Protein AF-A0A924R5J3-F1 (afdb_monomer_lite)

Secondary structure (DSSP, 8-state):
-EEEEEE--SHHHHHHHHHHHHHSTTEEEEEE-SS-S----SSS--TT-----EEEE-HHHHHHHHHTT-GGGS-GGGEEEE-EEEEE--TT-------TTTTTTS---EEEEE-SS-SEEEEE--

Sequence (126 aa):
MNRIVVVGGGPVGLAFAICAAQLIRNAEIIVLERAPEATRSIGEAAGQVFDHRVYALSPQSVALLENSGVWSRLPSARITSVEEMCVSSDADAADVVVDVAEFATHRLPSIHFSRGMALAHIVEHR

Foldseek 3Di:
DAEDEQEAPDPVSVLCQLVCVVPPPPYDYHYHHPDDPDDDPPDDDPPPDQQPDKDFAAPVNLVSCVVSVNNVVADPVQKDFDQKDKDFDVPDDDDDDDDPVCPVPDDGPIDIDGDPGGRTIIGGDD

Structure (mmCIF, N/CA/C/O backbone):
data_AF-A0A924R5J3-F1
#
_entry.id   AF-A0A924R5J3-F1
#
loop_
_atom_site.group_PDB
_atom_site.id
_atom_site.type_symbol
_atom_site.label_atom_id
_atom_site.label_alt_id
_atom_site.label_comp_id
_atom_site.label_asym_id
_atom_site.label_entity_id
_atom_site.label_seq_id
_atom_site.pdbx_PDB_ins_code
_atom_site.Cartn_x
_atom_site.Cartn_y
_atom_site.Cartn_z
_atom_site.occupancy
_atom_site.B_iso_or_equiv
_atom_site.auth_seq_id
_atom_site.auth_comp_id
_atom_site.auth_asym_id
_atom_site.auth_atom_id
_atom_site.pdbx_PDB_model_num
ATOM 1 N N . MET A 1 1 ? -21.242 5.879 18.426 1.00 68.00 1 MET A N 1
ATOM 2 C CA . MET A 1 1 ? -20.104 5.073 17.942 1.00 68.00 1 MET A CA 1
ATOM 3 C C . MET A 1 1 ? -20.257 4.974 16.440 1.00 68.00 1 MET A C 1
ATOM 5 O O . MET A 1 1 ? -21.328 4.569 16.000 1.00 68.00 1 MET A O 1
ATOM 9 N N . ASN A 1 2 ? -19.278 5.443 15.669 1.00 84.94 2 ASN A N 1
ATOM 10 C CA . ASN A 1 2 ? -19.398 5.474 14.210 1.00 84.94 2 ASN A CA 1
ATOM 11 C C . ASN A 1 2 ? -18.842 4.163 13.664 1.00 84.94 2 ASN A C 1
ATOM 13 O O . ASN A 1 2 ? -17.646 3.922 13.776 1.00 84.94 2 ASN A O 1
ATOM 17 N N . ARG A 1 3 ? -19.694 3.301 13.112 1.00 95.25 3 ARG A N 1
ATOM 18 C CA . ARG A 1 3 ? -19.241 2.050 12.502 1.00 95.25 3 ARG A CA 1
ATOM 19 C C . ARG A 1 3 ? -18.987 2.265 11.019 1.00 95.25 3 ARG A C 1
ATOM 21 O O . ARG A 1 3 ? -19.860 2.769 10.316 1.00 95.25 3 ARG A O 1
ATOM 28 N N . ILE A 1 4 ? -17.811 1.863 10.557 1.00 97.00 4 ILE A N 1
ATOM 29 C CA . ILE A 1 4 ? -17.415 1.926 9.153 1.00 97.00 4 ILE A CA 1
ATOM 30 C C . ILE A 1 4 ? -17.088 0.509 8.709 1.00 97.00 4 ILE A C 1
ATOM 32 O O . ILE A 1 4 ? -16.217 -0.143 9.281 1.00 97.00 4 ILE A O 1
ATOM 36 N N . VAL A 1 5 ? -17.800 0.040 7.690 1.00 97.00 5 VAL A N 1
ATOM 37 C CA . VAL A 1 5 ? -17.555 -1.267 7.081 1.00 97.00 5 VAL A CA 1
ATOM 38 C C . VAL A 1 5 ? -16.832 -1.049 5.759 1.00 97.00 5 VAL A C 1
ATOM 40 O O . VAL A 1 5 ? -17.349 -0.379 4.868 1.00 97.00 5 VAL A O 1
ATOM 43 N N . VAL A 1 6 ? -15.636 -1.612 5.641 1.00 96.75 6 VAL A N 1
ATOM 44 C CA . VAL A 1 6 ? -14.812 -1.596 4.435 1.00 96.75 6 VAL A CA 1
ATOM 45 C C . VAL A 1 6 ? -14.953 -2.950 3.756 1.00 96.75 6 VAL A C 1
ATOM 47 O O . VAL A 1 6 ? -14.552 -3.968 4.312 1.00 96.75 6 VAL A O 1
ATOM 50 N N . VAL A 1 7 ? -15.540 -2.975 2.562 1.00 95.62 7 VAL A N 1
ATOM 51 C CA . VAL A 1 7 ? -15.703 -4.208 1.781 1.00 95.62 7 VAL A CA 1
ATOM 52 C C . VAL A 1 7 ? -14.535 -4.318 0.799 1.00 95.62 7 VAL A C 1
ATOM 54 O O . VAL A 1 7 ? -14.462 -3.559 -0.164 1.00 95.62 7 VAL A O 1
ATOM 57 N N . GLY A 1 8 ? -13.620 -5.247 1.066 1.00 91.06 8 GLY A N 1
ATOM 58 C CA . GLY A 1 8 ? -12.376 -5.476 0.334 1.00 91.06 8 GLY A CA 1
ATOM 59 C C . GLY A 1 8 ? -11.131 -5.146 1.166 1.00 91.06 8 GLY A C 1
ATOM 60 O O . GLY A 1 8 ? -10.868 -3.992 1.492 1.00 91.06 8 GLY A O 1
ATOM 61 N N . GLY A 1 9 ? -10.320 -6.161 1.449 1.00 90.81 9 GLY A N 1
ATOM 62 C CA . GLY A 1 9 ? -9.011 -6.119 2.105 1.00 90.81 9 GLY A CA 1
ATOM 63 C C . GLY A 1 9 ? -7.837 -5.956 1.133 1.00 90.81 9 GLY A C 1
ATOM 64 O O . GLY A 1 9 ? -6.732 -6.418 1.406 1.00 90.81 9 GLY A O 1
ATOM 65 N N . GLY A 1 10 ? -8.064 -5.324 -0.021 1.00 89.38 10 GLY A N 1
ATOM 66 C CA . GLY A 1 10 ? -6.993 -4.921 -0.936 1.00 89.38 10 GLY A CA 1
ATOM 67 C C . GLY A 1 10 ? -6.222 -3.686 -0.438 1.00 89.38 10 GLY A C 1
ATOM 68 O O . GLY A 1 10 ? -6.610 -3.079 0.564 1.00 89.38 10 GLY A O 1
ATOM 69 N N . PRO A 1 11 ? -5.173 -3.244 -1.161 1.00 90.56 11 PRO A N 1
ATOM 70 C CA . PRO A 1 11 ? -4.319 -2.129 -0.736 1.00 90.56 11 PRO A CA 1
ATOM 71 C C . PRO A 1 11 ? -5.089 -0.844 -0.411 1.00 90.56 11 PRO A C 1
ATOM 73 O O . PRO A 1 11 ? -4.830 -0.209 0.605 1.00 90.56 11 PRO A O 1
ATOM 76 N N . VAL A 1 12 ? -6.079 -0.488 -1.235 1.00 93.62 12 VAL A N 1
ATOM 77 C CA . VAL A 1 12 ? -6.894 0.723 -1.038 1.00 93.62 12 VAL A CA 1
ATOM 78 C C . VAL A 1 12 ? -7.802 0.596 0.186 1.00 93.62 12 VAL A C 1
ATOM 80 O O . VAL A 1 12 ? -7.872 1.520 0.993 1.00 93.62 12 VAL A O 1
ATOM 83 N N . GLY A 1 13 ? -8.480 -0.545 0.341 1.00 95.50 13 GLY A N 1
ATOM 84 C CA . GLY A 1 13 ? -9.393 -0.779 1.460 1.00 95.50 13 GLY A CA 1
ATOM 85 C C . GLY A 1 13 ? -8.662 -0.792 2.799 1.00 95.50 13 GLY A C 1
ATOM 86 O O . GLY A 1 13 ? -9.087 -0.124 3.739 1.00 95.50 13 GLY A O 1
ATOM 87 N N . LEU A 1 14 ? -7.512 -1.469 2.868 1.00 94.69 14 LEU A N 1
ATOM 88 C CA . LEU A 1 14 ? -6.676 -1.487 4.069 1.00 94.69 14 LEU A CA 1
ATOM 89 C C . LEU A 1 14 ? -6.057 -0.119 4.367 1.00 94.69 14 LEU A C 1
ATOM 91 O O . LEU A 1 14 ? -6.083 0.308 5.519 1.00 94.69 14 LEU A O 1
ATOM 95 N N . ALA A 1 15 ? -5.560 0.602 3.356 1.00 95.38 15 ALA A N 1
ATOM 96 C CA . ALA A 1 15 ? -5.057 1.961 3.548 1.00 95.38 15 ALA A CA 1
ATOM 97 C C . ALA A 1 15 ? -6.150 2.884 4.110 1.00 95.38 15 ALA A C 1
ATOM 99 O O . ALA A 1 15 ? -5.924 3.589 5.093 1.00 95.38 15 ALA A O 1
ATOM 100 N N . PHE A 1 16 ? -7.362 2.821 3.548 1.00 96.56 16 PHE A N 1
ATOM 101 C CA . PHE A 1 16 ? -8.506 3.559 4.071 1.00 96.56 16 PHE A CA 1
ATOM 102 C C . PHE A 1 16 ? -8.848 3.144 5.504 1.00 96.56 16 PHE A C 1
ATOM 104 O O . PHE A 1 16 ? -9.020 4.016 6.350 1.00 96.56 16 PHE A O 1
ATOM 111 N N . ALA A 1 17 ? -8.918 1.843 5.800 1.00 96.81 17 ALA A N 1
ATOM 112 C CA . ALA A 1 17 ? -9.239 1.340 7.133 1.00 96.81 17 ALA A CA 1
ATOM 113 C C . ALA A 1 17 ? -8.251 1.858 8.193 1.00 96.81 17 ALA A C 1
ATOM 115 O O . ALA A 1 17 ? -8.677 2.326 9.250 1.00 96.81 17 ALA A O 1
ATOM 116 N N . ILE A 1 18 ? -6.949 1.840 7.886 1.00 96.19 18 ILE A N 1
ATOM 117 C CA . ILE A 1 18 ? -5.890 2.353 8.765 1.00 96.19 18 ILE A CA 1
ATOM 118 C C . ILE A 1 18 ? -6.049 3.862 8.972 1.00 96.19 18 ILE A C 1
ATOM 120 O O . ILE A 1 18 ? -6.109 4.323 10.112 1.00 96.19 18 ILE A O 1
ATOM 124 N N . CYS A 1 19 ? -6.166 4.637 7.890 1.00 95.75 19 CYS A N 1
ATOM 125 C CA . CYS A 1 19 ? -6.318 6.088 7.990 1.00 95.75 19 CYS A CA 1
ATOM 126 C C . CYS A 1 19 ? -7.609 6.479 8.728 1.00 95.75 19 CYS A C 1
ATOM 128 O O . CYS A 1 19 ? -7.590 7.375 9.569 1.00 95.75 19 CYS A O 1
ATOM 130 N N . ALA A 1 20 ? -8.724 5.796 8.467 1.00 95.62 20 ALA A N 1
ATOM 131 C CA . ALA A 1 20 ? -9.997 6.031 9.141 1.00 95.62 20 ALA A CA 1
ATOM 132 C C . ALA A 1 20 ? -9.902 5.735 10.645 1.00 95.62 20 ALA A C 1
ATOM 134 O O . ALA A 1 20 ? -10.368 6.544 11.447 1.00 95.62 20 ALA A O 1
ATOM 135 N N . ALA A 1 21 ? -9.249 4.632 11.030 1.00 95.25 21 ALA A N 1
ATOM 136 C CA . ALA A 1 21 ? -9.013 4.290 12.433 1.00 95.25 21 ALA A CA 1
ATOM 137 C C . ALA A 1 21 ? -8.161 5.344 13.164 1.00 95.25 21 ALA A C 1
ATOM 139 O O . ALA A 1 21 ? -8.385 5.606 14.343 1.00 95.25 21 ALA A O 1
ATOM 140 N N . GLN A 1 22 ? -7.198 5.962 12.473 1.00 94.94 22 GLN A N 1
ATOM 141 C CA . GLN A 1 22 ? -6.320 6.991 13.041 1.00 94.94 22 GLN A CA 1
ATOM 142 C C . GLN A 1 22 ? -6.991 8.372 13.129 1.00 94.94 22 GLN A C 1
ATOM 144 O O . GLN A 1 22 ? -6.773 9.105 14.093 1.00 94.94 22 GLN A O 1
ATOM 149 N N . LEU A 1 23 ? -7.795 8.746 12.129 1.00 94.94 23 LEU A N 1
ATOM 150 C CA . LEU A 1 23 ? -8.331 10.105 11.992 1.00 94.94 23 LEU A CA 1
ATOM 151 C C . LEU A 1 23 ? -9.715 10.289 12.627 1.00 94.94 23 LEU A C 1
ATOM 153 O O . LEU A 1 23 ? -10.057 11.394 13.056 1.00 94.94 23 LEU A O 1
ATOM 157 N N . ILE A 1 24 ? -10.533 9.236 12.693 1.00 95.31 24 ILE A N 1
ATOM 158 C CA . ILE A 1 24 ? -11.923 9.331 13.148 1.00 95.31 24 ILE A CA 1
ATOM 159 C C . ILE A 1 24 ? -12.022 8.829 14.590 1.00 95.31 24 ILE A C 1
ATOM 161 O O . ILE A 1 24 ? -12.004 7.631 14.865 1.00 95.31 24 ILE A O 1
ATOM 165 N N . ARG A 1 25 ? -12.180 9.760 15.538 1.00 94.12 25 ARG A N 1
ATOM 166 C CA . ARG A 1 25 ? -12.351 9.416 16.959 1.00 94.12 25 ARG A CA 1
ATOM 167 C C . ARG A 1 25 ? -13.601 8.557 17.178 1.00 94.12 25 ARG A C 1
ATOM 169 O O . ARG A 1 25 ? -14.673 8.879 16.670 1.00 94.12 25 ARG A O 1
ATOM 176 N N . ASN A 1 26 ? -13.476 7.528 18.018 1.00 94.00 26 ASN A N 1
ATOM 177 C CA . ASN A 1 26 ? -14.559 6.608 18.394 1.00 94.00 26 ASN A CA 1
ATOM 178 C C . ASN A 1 26 ? -15.203 5.874 17.199 1.00 94.00 26 ASN A C 1
ATOM 180 O O . ASN A 1 26 ? -16.406 5.571 17.229 1.00 94.00 26 ASN A O 1
ATOM 184 N N . ALA A 1 27 ? -14.419 5.628 16.144 1.00 94.94 27 ALA A N 1
ATOM 185 C CA . ALA A 1 27 ? -14.829 4.794 15.028 1.00 94.94 27 ALA A CA 1
ATOM 186 C C . ALA A 1 27 ? -14.523 3.313 15.292 1.00 94.94 27 ALA A C 1
ATOM 188 O O . ALA A 1 27 ? -13.441 2.962 15.753 1.00 94.94 27 ALA A O 1
ATOM 189 N N . GLU A 1 28 ? -15.481 2.452 14.965 1.00 96.62 28 GLU A N 1
ATOM 190 C CA . GLU A 1 28 ? -15.294 1.006 14.876 1.00 96.62 28 GLU A CA 1
ATOM 191 C C . GLU A 1 28 ? -15.132 0.655 13.394 1.00 96.62 28 GLU A C 1
ATOM 193 O O . GLU A 1 28 ? -16.068 0.835 12.610 1.00 96.62 28 GLU A O 1
ATOM 198 N N . ILE A 1 29 ? -13.942 0.198 13.004 1.00 97.06 29 ILE A N 1
ATOM 199 C CA . ILE A 1 29 ? -13.635 -0.163 11.617 1.00 97.06 29 ILE A CA 1
ATOM 200 C C . ILE A 1 29 ? -13.724 -1.680 11.466 1.00 97.06 29 ILE A C 1
ATOM 202 O O . ILE A 1 29 ? -13.053 -2.416 12.184 1.00 97.06 29 ILE A O 1
ATOM 206 N N . ILE A 1 30 ? -14.536 -2.142 10.518 1.00 96.56 30 ILE A N 1
ATOM 207 C CA . ILE A 1 30 ? -14.709 -3.560 10.193 1.00 96.56 30 ILE A CA 1
ATOM 208 C C . ILE A 1 30 ? -14.293 -3.758 8.740 1.00 96.56 30 ILE A C 1
ATOM 210 O O . ILE A 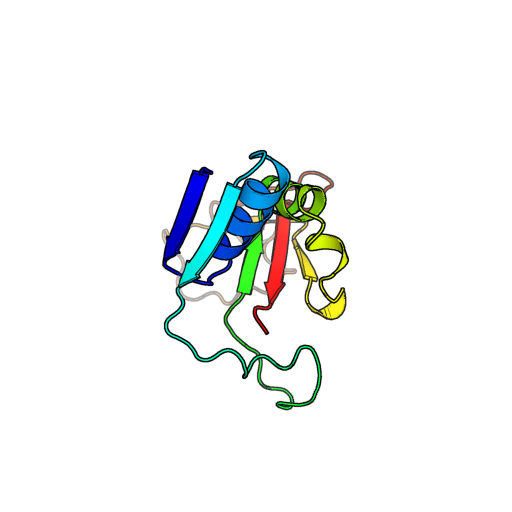1 30 ? -14.832 -3.092 7.859 1.00 96.56 30 ILE A O 1
ATOM 214 N N . VAL A 1 31 ? -13.364 -4.676 8.475 1.00 95.56 31 VAL A N 1
ATOM 215 C CA . VAL A 1 31 ? -12.964 -5.047 7.111 1.00 95.56 31 VAL A CA 1
ATOM 216 C C . VAL A 1 31 ? -13.594 -6.390 6.761 1.00 95.56 31 VAL A C 1
ATOM 218 O O . VAL A 1 31 ? -13.438 -7.362 7.493 1.00 95.56 31 VAL A O 1
ATOM 221 N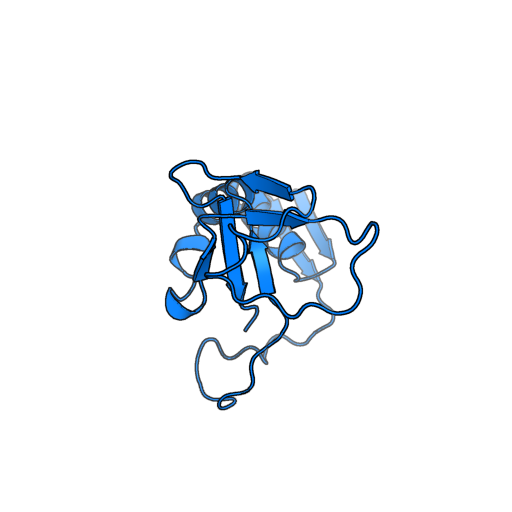 N . LEU A 1 32 ? -14.317 -6.437 5.645 1.00 94.12 32 LEU A N 1
ATOM 222 C CA . LEU A 1 32 ? -14.893 -7.653 5.082 1.00 94.12 32 LEU A CA 1
ATOM 223 C C . LEU A 1 32 ? -14.110 -8.024 3.825 1.00 94.12 32 LEU A C 1
ATOM 225 O O . LEU A 1 32 ? -14.152 -7.291 2.842 1.00 94.12 32 LEU A O 1
ATOM 229 N N . GLU A 1 33 ? -13.416 -9.156 3.837 1.00 89.62 33 GLU A N 1
ATOM 230 C CA . GLU A 1 33 ? -12.652 -9.669 2.696 1.00 89.62 33 GLU A CA 1
ATOM 231 C C . GLU A 1 33 ? -13.098 -11.099 2.367 1.00 89.62 33 GLU A C 1
ATOM 233 O O . GLU A 1 33 ? -13.517 -11.854 3.243 1.00 89.62 33 GLU A O 1
ATOM 238 N N . ARG A 1 34 ? -13.057 -11.457 1.080 1.00 83.88 34 ARG A N 1
ATOM 239 C CA . ARG A 1 34 ? -13.456 -12.777 0.585 1.00 83.88 34 ARG A CA 1
ATOM 240 C C . ARG A 1 34 ? -12.377 -13.830 0.843 1.00 83.88 34 ARG A C 1
ATOM 242 O O . ARG A 1 34 ? -12.712 -14.997 1.034 1.00 83.88 34 ARG A O 1
ATOM 249 N N . ALA A 1 35 ? -11.102 -13.452 0.764 1.00 71.94 35 ALA A N 1
ATOM 250 C CA . ALA A 1 35 ? -9.988 -14.375 0.953 1.00 71.94 35 ALA A CA 1
ATOM 251 C C . ALA A 1 35 ? -9.754 -14.693 2.448 1.00 71.94 35 ALA A C 1
ATOM 253 O O . ALA A 1 35 ? -9.776 -13.773 3.265 1.00 71.94 35 ALA A O 1
ATOM 254 N N . PRO A 1 36 ? -9.512 -15.967 2.822 1.00 59.53 36 PRO A N 1
ATOM 255 C CA . PRO A 1 36 ? -9.208 -16.334 4.203 1.00 59.53 36 PRO A CA 1
ATOM 256 C C . PRO A 1 36 ? -7.886 -15.713 4.684 1.00 59.53 36 PRO A C 1
ATOM 258 O O . PRO A 1 36 ? -6.964 -15.486 3.901 1.00 59.53 36 PRO A O 1
ATOM 261 N N . GLU A 1 37 ? -7.801 -15.484 5.995 1.00 59.66 37 GLU A N 1
ATOM 262 C CA . GLU A 1 37 ? -6.799 -14.655 6.689 1.00 59.66 37 GLU A CA 1
ATOM 263 C C . GLU A 1 37 ? -5.340 -15.166 6.647 1.00 59.66 37 GLU A C 1
ATOM 265 O O . GLU A 1 37 ? -4.462 -14.566 7.257 1.00 59.66 37 GLU A O 1
ATOM 270 N N . ALA A 1 38 ? -5.019 -16.236 5.912 1.00 54.28 38 ALA A N 1
ATOM 271 C CA . ALA A 1 38 ? -3.654 -16.763 5.855 1.00 54.28 38 ALA A CA 1
ATOM 272 C C . ALA A 1 38 ? -3.327 -17.468 4.531 1.00 54.28 38 ALA A C 1
ATOM 274 O O . ALA A 1 38 ? -3.557 -18.665 4.398 1.00 54.28 38 ALA A O 1
ATOM 275 N N . THR A 1 39 ? -2.727 -16.749 3.572 1.00 45.56 39 THR A N 1
ATOM 276 C CA . THR A 1 39 ? -1.635 -17.256 2.701 1.00 45.56 39 THR A CA 1
ATOM 277 C C . THR A 1 39 ? -0.898 -16.090 2.018 1.00 45.56 39 THR A C 1
ATOM 279 O O . THR A 1 39 ? -0.837 -15.986 0.798 1.00 45.56 39 THR A O 1
ATOM 282 N N . ARG A 1 40 ? -0.359 -15.150 2.791 1.00 50.78 40 ARG A N 1
ATOM 283 C CA . ARG A 1 40 ? 0.746 -14.304 2.318 1.00 50.78 40 ARG A CA 1
ATOM 284 C C . ARG A 1 40 ? 1.782 -14.310 3.411 1.00 50.78 40 ARG A C 1
ATOM 286 O O . ARG A 1 40 ? 1.769 -13.465 4.299 1.00 50.78 40 ARG A O 1
ATOM 293 N N . SER A 1 41 ? 2.575 -15.372 3.421 1.00 43.44 41 SER A N 1
ATOM 294 C CA . SER A 1 41 ? 3.758 -15.495 4.254 1.00 43.44 41 SER A CA 1
ATOM 295 C C . SER A 1 41 ? 4.575 -14.217 4.065 1.00 43.44 41 SER A C 1
ATOM 297 O O . SER A 1 41 ? 5.183 -13.998 3.016 1.00 43.44 41 SER A O 1
ATOM 299 N N . ILE A 1 42 ? 4.545 -13.327 5.058 1.00 49.72 42 ILE A N 1
ATOM 300 C CA . ILE A 1 42 ? 5.536 -12.263 5.172 1.00 49.72 42 ILE A CA 1
ATOM 301 C C . ILE A 1 42 ? 6.824 -12.997 5.543 1.00 49.72 42 ILE A C 1
ATOM 303 O O . ILE A 1 42 ? 7.115 -13.213 6.712 1.00 49.72 42 ILE A O 1
ATOM 307 N N . GLY A 1 43 ? 7.538 -13.461 4.521 1.00 51.53 43 GLY A N 1
ATOM 308 C CA . GLY A 1 43 ? 8.698 -14.327 4.679 1.00 51.53 43 GLY A CA 1
ATOM 309 C C . GLY A 1 43 ? 8.356 -15.811 4.555 1.00 51.53 43 GLY A C 1
ATOM 310 O O . GLY A 1 43 ? 7.301 -16.262 4.977 1.00 51.53 43 GLY A O 1
ATOM 311 N N . GLU A 1 44 ? 9.310 -16.544 3.987 1.00 45.16 44 GLU A N 1
ATOM 312 C CA . GLU A 1 44 ? 9.364 -18.007 3.858 1.00 45.16 44 GLU A CA 1
ATOM 313 C C . GLU A 1 44 ? 8.744 -18.602 2.577 1.00 45.16 44 GLU A C 1
ATOM 315 O O . GLU A 1 44 ? 7.621 -19.092 2.512 1.00 45.16 44 GLU A O 1
ATOM 320 N N . ALA A 1 45 ? 9.595 -18.585 1.543 1.00 50.12 45 ALA A N 1
ATOM 321 C CA . ALA A 1 45 ? 9.845 -19.707 0.636 1.00 50.12 45 ALA A CA 1
ATOM 322 C C . ALA A 1 45 ? 8.661 -20.289 -0.167 1.00 50.12 45 ALA A C 1
ATOM 324 O O . ALA A 1 45 ? 8.387 -21.483 -0.107 1.00 50.12 45 ALA A O 1
ATOM 325 N N . ALA A 1 46 ? 8.079 -19.499 -1.070 1.00 48.12 46 ALA A N 1
ATOM 326 C CA . ALA A 1 46 ? 7.671 -20.034 -2.373 1.00 48.12 46 ALA A CA 1
ATOM 327 C C . ALA A 1 46 ? 8.775 -19.639 -3.365 1.00 48.12 46 ALA A C 1
ATOM 329 O O . ALA A 1 46 ? 8.849 -18.491 -3.798 1.00 48.12 46 ALA A O 1
ATOM 330 N N . GLY A 1 47 ? 9.746 -20.534 -3.571 1.00 49.34 47 GLY A N 1
ATOM 331 C CA . GLY A 1 47 ? 11.023 -20.218 -4.218 1.00 49.34 47 GLY A CA 1
ATOM 332 C C . GLY A 1 47 ? 10.877 -19.503 -5.558 1.00 49.34 47 GLY A C 1
ATOM 333 O O . GLY A 1 47 ? 9.993 -19.867 -6.306 1.00 49.34 47 GLY A O 1
ATOM 334 N N . GLN A 1 48 ? 11.740 -18.518 -5.838 1.00 55.56 48 GLN A N 1
ATOM 335 C CA . GLN A 1 48 ? 12.045 -17.923 -7.160 1.00 55.56 48 GLN A CA 1
ATOM 336 C C . GLN A 1 48 ? 10.884 -17.617 -8.138 1.00 55.56 48 GLN A C 1
ATOM 338 O O . GLN A 1 48 ? 11.145 -17.255 -9.281 1.00 55.56 48 GLN A O 1
ATOM 343 N N . VAL A 1 49 ? 9.617 -17.699 -7.734 1.00 57.62 49 VAL A N 1
ATOM 344 C CA . VAL A 1 49 ? 8.486 -17.330 -8.577 1.00 57.62 49 VAL A CA 1
ATOM 345 C C . VAL A 1 49 ? 8.292 -15.834 -8.404 1.00 57.62 49 VAL A C 1
ATOM 347 O O . VAL A 1 49 ? 7.915 -15.347 -7.339 1.00 57.62 49 VAL A O 1
ATOM 350 N N . PHE A 1 50 ? 8.625 -15.101 -9.457 1.00 59.22 50 PHE A N 1
ATOM 351 C CA . PHE A 1 50 ? 8.305 -13.691 -9.579 1.00 59.22 50 PHE A CA 1
ATOM 352 C C . PHE A 1 50 ? 6.779 -13.513 -9.493 1.00 59.22 50 PHE A C 1
ATOM 354 O O . PHE A 1 50 ? 6.045 -14.040 -10.329 1.00 59.22 50 PHE A O 1
ATOM 361 N N . ASP A 1 51 ? 6.290 -12.805 -8.469 1.00 68.06 51 ASP A N 1
ATOM 362 C CA . ASP A 1 51 ? 4.885 -12.389 -8.423 1.00 68.06 51 ASP A CA 1
ATOM 363 C C . ASP A 1 51 ? 4.722 -11.152 -9.312 1.00 68.06 51 ASP A C 1
ATOM 365 O O . ASP A 1 51 ? 5.210 -10.069 -8.992 1.00 68.06 51 ASP A O 1
ATOM 369 N N . HIS A 1 52 ? 4.023 -11.316 -10.437 1.00 69.00 52 HIS A N 1
ATOM 370 C CA . HIS A 1 52 ? 3.763 -10.242 -11.399 1.00 69.00 52 HIS A CA 1
ATOM 371 C C . HIS A 1 52 ? 2.885 -9.113 -10.844 1.00 69.00 52 HIS A C 1
ATOM 373 O O . HIS A 1 52 ? 2.718 -8.080 -11.494 1.00 69.00 52 HIS A O 1
ATOM 379 N N . ARG A 1 53 ? 2.287 -9.286 -9.662 1.00 81.56 53 ARG A N 1
ATOM 380 C CA . ARG A 1 53 ? 1.509 -8.236 -9.012 1.00 81.56 53 ARG A CA 1
ATOM 381 C C . ARG A 1 53 ? 2.476 -7.223 -8.413 1.00 81.56 53 ARG A C 1
ATOM 383 O O . ARG A 1 53 ? 2.976 -7.384 -7.305 1.00 81.56 53 ARG A O 1
ATOM 390 N N . VAL A 1 54 ? 2.716 -6.156 -9.157 1.00 86.44 54 VAL A N 1
ATOM 391 C CA . VAL A 1 54 ? 3.503 -5.008 -8.710 1.00 86.44 54 VAL A CA 1
ATOM 392 C C . VAL A 1 54 ? 2.666 -3.740 -8.803 1.00 86.44 54 VAL A C 1
ATOM 394 O O . VAL A 1 54 ? 1.791 -3.623 -9.661 1.00 86.44 54 VAL A O 1
ATOM 397 N N . TYR A 1 55 ? 2.936 -2.780 -7.924 1.00 90.50 55 TYR A N 1
ATOM 398 C CA . TYR A 1 55 ? 2.331 -1.451 -7.981 1.00 90.50 55 TYR A CA 1
ATOM 399 C C . TYR A 1 55 ? 3.399 -0.409 -8.258 1.00 90.50 55 TYR A C 1
ATOM 401 O O . TYR A 1 55 ? 4.386 -0.352 -7.533 1.00 90.50 55 TYR A O 1
ATOM 409 N N . ALA A 1 56 ? 3.166 0.449 -9.250 1.00 92.19 56 ALA A N 1
ATOM 410 C CA . ALA A 1 56 ? 3.903 1.695 -9.397 1.00 92.19 56 ALA A CA 1
ATOM 411 C C . ALA A 1 56 ? 3.253 2.754 -8.501 1.00 92.19 56 ALA A C 1
ATOM 413 O O . ALA A 1 56 ? 2.239 3.357 -8.854 1.00 92.19 56 ALA A O 1
ATOM 414 N N . LEU A 1 57 ? 3.801 2.934 -7.302 1.00 93.62 57 LEU A N 1
ATOM 415 C CA . LEU A 1 57 ? 3.309 3.912 -6.343 1.00 93.62 57 LEU A CA 1
ATOM 416 C C . LEU A 1 57 ? 3.886 5.287 -6.661 1.00 93.62 57 LEU A C 1
ATOM 418 O O . LEU A 1 57 ? 5.102 5.457 -6.722 1.00 93.62 57 LEU A O 1
ATOM 422 N N . SER A 1 58 ? 3.010 6.277 -6.822 1.00 92.19 58 SER A N 1
ATOM 423 C CA . SER A 1 58 ? 3.429 7.671 -6.952 1.00 92.19 58 SER A CA 1
ATOM 424 C C . SER A 1 58 ? 4.029 8.194 -5.638 1.00 92.19 58 SER A C 1
ATOM 426 O O . SER A 1 58 ? 3.765 7.628 -4.568 1.00 92.19 58 SER A O 1
ATOM 428 N N . PRO A 1 59 ? 4.766 9.319 -5.666 1.00 91.31 59 PRO A N 1
ATOM 429 C CA . PRO A 1 59 ? 5.273 9.954 -4.452 1.00 91.31 59 PRO A CA 1
ATOM 430 C C . PRO A 1 59 ? 4.167 10.279 -3.438 1.00 91.31 59 PRO A C 1
ATOM 432 O O . PRO A 1 59 ? 4.359 10.112 -2.239 1.00 91.31 59 PRO A O 1
ATOM 435 N N . GLN A 1 60 ? 2.973 10.677 -3.894 1.00 92.69 60 GLN A N 1
ATOM 436 C CA . GLN A 1 60 ? 1.843 10.946 -2.998 1.00 92.69 60 GLN A CA 1
ATOM 437 C C . GLN A 1 60 ? 1.292 9.671 -2.348 1.00 92.69 60 GLN A C 1
ATOM 439 O O . GLN A 1 60 ? 0.908 9.699 -1.179 1.00 92.69 60 GLN A O 1
ATOM 444 N N . SER A 1 61 ? 1.254 8.550 -3.076 1.00 95.12 61 SER A N 1
ATOM 445 C CA . SER A 1 61 ? 0.874 7.258 -2.495 1.00 95.12 61 SER A CA 1
ATOM 446 C C . SER A 1 61 ? 1.892 6.795 -1.452 1.00 95.12 61 SER A C 1
ATOM 448 O O . SER A 1 61 ? 1.487 6.321 -0.393 1.00 95.12 61 SER A O 1
ATOM 450 N N . VAL A 1 62 ? 3.190 6.986 -1.709 1.00 95.25 62 VAL A N 1
ATOM 451 C CA . VAL A 1 62 ? 4.256 6.714 -0.730 1.00 95.25 62 VAL A CA 1
ATOM 452 C C . VAL A 1 62 ? 4.065 7.575 0.518 1.00 95.25 62 VAL A C 1
ATOM 454 O O . VAL A 1 62 ? 3.986 7.028 1.613 1.00 95.25 62 VAL A O 1
ATOM 457 N N . ALA A 1 63 ? 3.850 8.885 0.363 1.00 95.44 63 ALA A N 1
ATOM 458 C CA . ALA A 1 63 ? 3.611 9.790 1.488 1.00 95.44 63 ALA A CA 1
ATOM 459 C C . ALA A 1 63 ? 2.383 9.386 2.332 1.00 95.44 63 ALA A C 1
ATOM 461 O O . ALA A 1 63 ? 2.399 9.483 3.558 1.00 95.44 63 ALA A O 1
ATOM 462 N N . LEU A 1 64 ? 1.308 8.889 1.707 1.00 95.38 64 LEU A N 1
ATOM 463 C CA . LEU A 1 64 ? 0.156 8.340 2.433 1.00 95.38 64 LEU A CA 1
ATOM 464 C C . LEU A 1 64 ? 0.538 7.095 3.252 1.00 95.38 64 LEU A C 1
ATOM 466 O O . LEU A 1 64 ? 0.132 6.957 4.411 1.00 95.38 64 LEU A O 1
ATOM 470 N N . LEU A 1 65 ? 1.325 6.186 2.674 1.00 95.69 65 LEU A N 1
ATOM 471 C CA . LEU A 1 65 ? 1.793 4.981 3.363 1.00 95.69 65 LEU A CA 1
ATOM 472 C C . LEU A 1 65 ? 2.796 5.301 4.482 1.00 95.69 65 LEU A C 1
ATOM 474 O O . LEU A 1 65 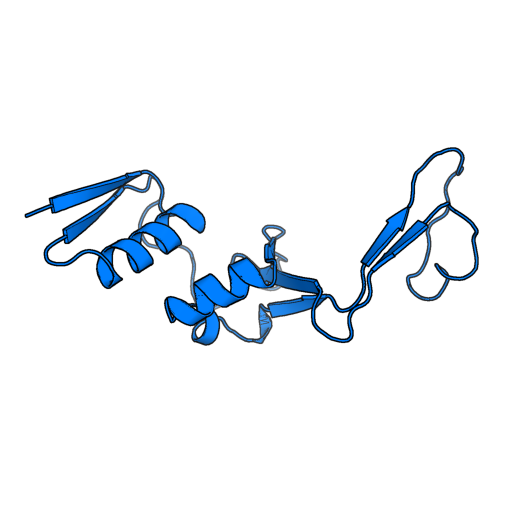? 2.811 4.611 5.501 1.00 95.69 65 LEU A O 1
ATOM 478 N N . GLU A 1 66 ? 3.601 6.350 4.333 1.00 96.00 66 GLU A N 1
ATOM 479 C CA . GLU A 1 66 ? 4.485 6.869 5.381 1.00 96.00 66 GLU A CA 1
ATOM 480 C C . GLU A 1 66 ? 3.679 7.448 6.542 1.00 96.00 66 GLU A C 1
ATOM 482 O O . GLU A 1 66 ? 3.863 7.033 7.686 1.00 96.00 66 GLU A O 1
ATOM 487 N N . ASN A 1 67 ? 2.720 8.330 6.245 1.00 96.00 67 ASN A N 1
ATOM 488 C CA . ASN A 1 67 ? 1.865 8.966 7.250 1.00 96.00 67 ASN A CA 1
ATOM 489 C C . ASN A 1 67 ? 1.001 7.957 8.020 1.00 96.00 67 ASN A C 1
ATOM 491 O O . ASN A 1 67 ? 0.710 8.161 9.195 1.00 96.00 67 ASN A O 1
ATOM 495 N N . SER A 1 68 ? 0.607 6.857 7.374 1.00 95.00 68 SER A N 1
ATOM 496 C CA . SER A 1 68 ? -0.117 5.758 8.025 1.00 95.00 68 SER A CA 1
ATOM 497 C C . SER A 1 68 ? 0.792 4.789 8.798 1.00 95.00 68 SER A C 1
ATOM 499 O O . SER A 1 68 ? 0.287 3.922 9.515 1.00 95.00 68 SER A O 1
ATOM 501 N N . GLY A 1 69 ? 2.121 4.933 8.695 1.00 94.94 69 GLY A N 1
ATOM 502 C CA . GLY A 1 69 ? 3.116 4.086 9.362 1.00 94.94 69 GLY A CA 1
ATOM 503 C C . GLY A 1 69 ? 3.319 2.712 8.713 1.00 94.94 69 GLY A C 1
ATOM 504 O O . GLY A 1 69 ? 3.896 1.819 9.336 1.00 94.94 69 GLY A O 1
ATOM 505 N N . VAL A 1 70 ? 2.824 2.521 7.487 1.00 94.31 70 VAL A N 1
ATOM 506 C CA . VAL A 1 70 ? 2.913 1.263 6.733 1.00 94.31 70 VAL A CA 1
ATOM 507 C C . VAL A 1 70 ? 4.217 1.178 5.945 1.00 94.31 70 VAL A C 1
ATOM 509 O O . VAL A 1 70 ? 4.826 0.113 5.903 1.00 94.31 70 VAL A O 1
ATOM 512 N N . TRP A 1 71 ? 4.665 2.287 5.348 1.00 94.25 71 TRP A N 1
ATOM 513 C CA . TRP A 1 71 ? 5.817 2.306 4.438 1.00 94.25 71 TRP A CA 1
ATOM 514 C C . TRP A 1 71 ? 7.090 1.727 5.064 1.00 94.25 71 TRP A C 1
ATOM 516 O O . TRP A 1 71 ? 7.724 0.848 4.490 1.00 94.25 71 TRP A O 1
ATOM 526 N N . SER A 1 72 ? 7.408 2.133 6.295 1.00 91.25 72 SER A N 1
ATOM 527 C CA . SER A 1 72 ? 8.590 1.665 7.031 1.00 91.25 72 SER A CA 1
ATOM 528 C C . SER A 1 72 ? 8.547 0.184 7.427 1.00 91.25 72 SER A C 1
ATOM 530 O O . SER A 1 72 ? 9.561 -0.362 7.855 1.00 91.25 72 SER A O 1
ATOM 532 N N . ARG A 1 73 ? 7.388 -0.475 7.303 1.00 90.81 73 ARG A N 1
ATOM 533 C CA . ARG A 1 73 ? 7.206 -1.905 7.597 1.00 90.81 73 ARG A CA 1
ATOM 534 C C . ARG A 1 73 ? 7.386 -2.788 6.363 1.00 90.81 73 ARG A C 1
ATOM 536 O O . ARG A 1 73 ? 7.417 -4.010 6.498 1.00 90.81 73 ARG A O 1
ATOM 543 N N . LEU A 1 74 ? 7.471 -2.199 5.170 1.00 88.81 74 LEU A N 1
ATOM 544 C CA . LEU A 1 74 ? 7.710 -2.941 3.939 1.00 88.81 74 LEU A CA 1
ATOM 545 C C . LEU A 1 74 ? 9.188 -3.371 3.864 1.00 88.81 74 LEU A C 1
ATOM 547 O O . LEU A 1 74 ? 10.074 -2.545 4.084 1.00 88.81 74 LEU A O 1
ATOM 551 N N . PRO A 1 75 ? 9.488 -4.640 3.526 1.00 87.50 75 PRO A N 1
ATOM 552 C CA . PRO A 1 75 ? 10.857 -5.070 3.261 1.00 87.50 75 PRO A CA 1
ATOM 553 C C . PRO A 1 75 ? 11.479 -4.246 2.131 1.00 87.50 75 PRO A C 1
ATOM 555 O O . PRO A 1 75 ? 10.923 -4.194 1.034 1.00 87.50 75 PRO A O 1
ATOM 558 N N . SER A 1 76 ? 12.657 -3.663 2.361 1.00 85.75 76 SER A N 1
ATOM 559 C CA . SER A 1 76 ? 13.364 -2.860 1.350 1.00 85.75 76 SER A CA 1
ATOM 560 C C . SER A 1 76 ? 13.627 -3.635 0.056 1.00 85.75 76 SER A C 1
ATOM 562 O O . SER A 1 76 ? 13.539 -3.067 -1.024 1.00 85.75 76 SER A O 1
ATOM 564 N N . ALA A 1 77 ? 13.843 -4.951 0.150 1.00 85.75 77 ALA A N 1
ATOM 565 C CA . ALA A 1 77 ? 14.010 -5.844 -0.998 1.00 85.75 77 ALA A CA 1
ATOM 566 C C . ALA A 1 77 ? 12.786 -5.914 -1.938 1.00 85.75 77 ALA A C 1
ATOM 568 O O . ALA A 1 77 ? 12.907 -6.437 -3.039 1.00 85.75 77 ALA A O 1
ATOM 569 N N . ARG A 1 78 ? 11.612 -5.420 -1.518 1.00 84.88 78 ARG A N 1
ATOM 570 C CA . ARG A 1 78 ? 10.385 -5.362 -2.335 1.00 84.88 78 ARG A CA 1
ATOM 571 C C . ARG A 1 78 ? 10.156 -4.004 -2.987 1.00 84.88 78 ARG A C 1
ATOM 573 O O . ARG A 1 78 ? 9.146 -3.849 -3.667 1.00 84.88 78 ARG A O 1
ATOM 580 N N . ILE A 1 79 ? 11.022 -3.026 -2.730 1.00 90.12 79 ILE A N 1
ATOM 581 C CA . ILE A 1 79 ? 10.861 -1.642 -3.167 1.00 90.12 79 ILE A CA 1
ATOM 582 C C . ILE A 1 79 ? 11.970 -1.323 -4.163 1.00 90.12 79 ILE A C 1
ATOM 584 O O . ILE A 1 79 ? 13.150 -1.440 -3.849 1.00 90.12 79 ILE A O 1
ATOM 588 N N . THR A 1 80 ? 11.591 -0.890 -5.360 1.00 92.12 80 THR A N 1
ATOM 589 C CA . THR A 1 80 ? 12.529 -0.410 -6.383 1.00 92.12 80 THR A CA 1
ATOM 590 C C . THR A 1 80 ? 12.155 1.005 -6.798 1.00 92.12 80 THR A C 1
ATOM 592 O O . THR A 1 80 ? 11.010 1.255 -7.172 1.00 92.12 80 THR A O 1
ATOM 595 N N . SER A 1 81 ? 13.110 1.934 -6.722 1.00 90.00 81 SER A N 1
ATOM 596 C CA . SER A 1 81 ? 12.908 3.317 -7.167 1.00 90.00 81 SER A CA 1
ATOM 597 C C . SER A 1 81 ? 12.930 3.416 -8.691 1.00 90.00 81 SER A C 1
ATOM 599 O O . SER A 1 81 ? 13.751 2.774 -9.349 1.00 90.00 81 SER A O 1
ATOM 601 N N . VAL A 1 82 ? 12.044 4.240 -9.246 1.00 87.00 82 VAL A N 1
ATOM 602 C CA . VAL A 1 82 ? 12.040 4.622 -10.660 1.00 87.00 82 VAL A CA 1
ATOM 603 C C . VAL A 1 82 ? 12.498 6.070 -10.752 1.00 87.00 82 VAL A C 1
ATOM 605 O O . VAL A 1 82 ? 11.733 6.978 -10.440 1.00 87.00 82 VAL A O 1
ATOM 608 N N . GLU A 1 83 ? 13.737 6.294 -11.177 1.00 84.81 83 GLU A N 1
ATOM 609 C CA . GLU A 1 83 ? 14.318 7.644 -11.278 1.00 84.81 83 GLU A CA 1
ATOM 610 C C . GLU A 1 83 ? 14.005 8.329 -12.616 1.00 84.81 83 GLU A C 1
ATOM 612 O O . GLU A 1 83 ? 13.947 9.558 -12.701 1.00 84.81 83 GLU A O 1
ATOM 617 N N . GLU A 1 84 ? 13.765 7.533 -13.659 1.00 79.88 84 GLU A N 1
ATOM 618 C CA . GLU A 1 84 ? 13.535 8.005 -15.021 1.00 79.88 84 GLU A CA 1
ATOM 619 C C . GLU A 1 84 ? 12.400 7.225 -15.685 1.00 79.88 84 GLU A C 1
ATOM 621 O O . GLU A 1 84 ? 12.233 6.023 -15.471 1.00 79.88 84 GLU A O 1
ATOM 626 N N . MET A 1 85 ? 11.605 7.921 -16.499 1.00 79.25 85 MET A N 1
ATOM 627 C CA . MET A 1 85 ? 10.544 7.321 -17.304 1.00 79.25 85 MET A CA 1
ATOM 628 C C . MET A 1 85 ? 10.605 7.875 -18.721 1.00 79.25 85 MET A C 1
ATOM 630 O O . MET A 1 85 ? 10.650 9.091 -18.920 1.00 79.25 85 MET A O 1
ATOM 634 N N . CYS A 1 86 ? 10.566 6.973 -19.696 1.00 78.81 86 CYS A N 1
ATOM 635 C CA . CYS A 1 86 ? 10.469 7.299 -21.108 1.00 78.81 86 CYS A CA 1
ATOM 636 C C . CYS A 1 86 ? 9.166 6.726 -21.666 1.00 78.81 86 CYS A C 1
ATOM 638 O O . CYS A 1 86 ? 8.870 5.550 -21.462 1.00 78.81 86 CYS A O 1
ATOM 640 N N . VAL A 1 87 ? 8.386 7.557 -22.352 1.00 77.81 87 VAL A N 1
ATOM 641 C CA . VAL A 1 87 ? 7.162 7.133 -23.041 1.00 77.81 87 VAL A CA 1
ATOM 642 C C . VAL A 1 87 ? 7.343 7.390 -24.527 1.00 77.81 87 VAL A C 1
ATOM 644 O O . VAL A 1 87 ? 7.503 8.544 -24.923 1.00 77.81 87 VAL A O 1
ATOM 647 N N . SER A 1 88 ? 7.317 6.331 -25.333 1.00 75.00 88 SER A N 1
ATOM 648 C CA . SER A 1 88 ? 7.372 6.378 -26.797 1.00 75.00 88 SER A CA 1
ATOM 649 C C . SER A 1 88 ? 6.010 6.044 -27.409 1.00 75.00 88 SER A C 1
ATOM 651 O O . SER A 1 88 ? 5.200 5.340 -26.808 1.00 75.00 88 SER A O 1
ATOM 653 N N . SER A 1 89 ? 5.754 6.556 -28.611 1.00 65.44 89 SER A N 1
ATOM 654 C CA . SER A 1 89 ? 4.600 6.169 -29.432 1.00 65.44 89 SER A CA 1
ATOM 655 C C . SER A 1 89 ? 5.033 5.177 -30.510 1.00 65.44 89 SER A C 1
ATOM 657 O O . SER A 1 89 ? 6.028 5.430 -31.185 1.00 65.44 89 SER A O 1
ATOM 659 N N . ASP A 1 90 ? 4.243 4.123 -30.729 1.00 67.31 90 ASP A N 1
ATOM 660 C CA . ASP A 1 90 ? 4.413 3.144 -31.821 1.00 67.31 90 ASP A CA 1
ATOM 661 C C . ASP A 1 90 ? 3.954 3.672 -33.194 1.00 67.31 90 ASP A C 1
ATOM 663 O O . ASP A 1 90 ? 3.697 2.903 -34.121 1.00 67.31 90 ASP A O 1
ATOM 667 N N . ALA A 1 91 ? 3.824 4.991 -33.359 1.00 54.81 91 ALA A N 1
ATOM 668 C CA . ALA A 1 91 ? 3.553 5.576 -34.666 1.00 54.81 91 ALA A CA 1
ATOM 669 C C . ALA A 1 91 ? 4.779 5.366 -35.585 1.00 54.81 91 ALA A C 1
ATOM 671 O O . ALA A 1 91 ? 5.719 6.156 -35.560 1.00 54.81 91 ALA A O 1
ATOM 672 N N . ASP A 1 92 ? 4.720 4.276 -36.360 1.00 57.06 92 ASP A N 1
ATOM 673 C CA . ASP A 1 92 ? 5.637 3.800 -37.408 1.00 57.06 92 ASP A CA 1
ATOM 674 C C . ASP A 1 92 ? 7.001 3.223 -36.972 1.00 57.06 92 ASP A C 1
ATOM 676 O O . ASP A 1 92 ? 8.049 3.666 -37.444 1.00 57.06 92 ASP A O 1
ATOM 680 N N . ALA A 1 93 ? 7.023 2.153 -36.166 1.00 49.38 93 ALA A N 1
ATOM 681 C CA . ALA A 1 93 ? 8.242 1.350 -35.997 1.00 49.38 93 ALA A CA 1
ATOM 682 C C . ALA A 1 93 ? 7.991 -0.151 -36.190 1.00 49.38 93 ALA A C 1
ATOM 684 O O . ALA A 1 93 ? 7.417 -0.829 -35.343 1.00 49.38 93 ALA A O 1
ATOM 685 N N . ALA A 1 94 ? 8.453 -0.666 -37.330 1.00 42.81 94 ALA A N 1
ATOM 686 C CA . ALA A 1 94 ? 8.705 -2.087 -37.520 1.00 42.81 94 ALA A CA 1
ATOM 687 C C . ALA A 1 94 ? 9.688 -2.576 -36.442 1.00 42.81 94 ALA A C 1
ATOM 689 O O . ALA A 1 94 ? 10.726 -1.947 -36.269 1.00 42.81 94 ALA A O 1
ATOM 690 N N . ASP A 1 95 ? 9.328 -3.656 -35.741 1.00 44.25 95 ASP A N 1
ATOM 691 C CA . ASP A 1 95 ? 10.119 -4.446 -34.783 1.00 44.25 95 ASP A CA 1
ATOM 692 C C . ASP A 1 95 ? 11.526 -3.905 -34.456 1.00 44.25 95 ASP A C 1
ATOM 694 O O . ASP A 1 95 ? 12.511 -4.260 -35.107 1.00 44.25 95 ASP A O 1
ATOM 698 N N . VAL A 1 96 ? 11.648 -3.104 -33.392 1.00 45.72 96 VAL A N 1
ATOM 699 C CA . VAL A 1 96 ? 12.950 -2.822 -32.769 1.00 45.72 96 VAL A CA 1
ATOM 700 C C . VAL A 1 96 ? 12.877 -3.158 -31.285 1.00 45.72 96 VAL A C 1
ATOM 702 O O . VAL A 1 96 ? 12.191 -2.503 -30.505 1.00 45.72 96 VAL A O 1
ATOM 705 N N . VAL A 1 97 ? 13.611 -4.200 -30.895 1.00 41.56 97 VAL A N 1
ATOM 706 C CA . VAL A 1 97 ? 13.926 -4.498 -29.495 1.00 41.56 97 VAL A CA 1
ATOM 707 C C . VAL A 1 97 ? 14.984 -3.489 -29.053 1.00 41.56 97 VAL A C 1
ATOM 709 O O . VAL A 1 97 ? 16.089 -3.502 -29.587 1.00 41.56 97 VAL A O 1
ATOM 712 N N . VAL A 1 98 ? 14.642 -2.601 -28.117 1.00 43.12 98 VAL A N 1
ATOM 713 C CA . VAL A 1 98 ? 15.539 -1.536 -27.639 1.00 43.12 98 VAL A CA 1
ATOM 714 C C . VAL A 1 98 ? 16.066 -1.882 -26.247 1.00 43.12 98 VAL A C 1
ATOM 716 O O . VAL A 1 98 ? 15.293 -2.050 -25.303 1.00 43.12 98 VAL A O 1
ATOM 719 N N . ASP A 1 99 ? 17.391 -1.977 -26.131 1.00 42.88 99 ASP A N 1
ATOM 720 C CA . ASP A 1 99 ? 18.120 -2.005 -24.861 1.00 42.88 99 ASP A CA 1
ATOM 721 C C . ASP A 1 99 ? 18.019 -0.625 -24.172 1.00 42.88 99 ASP A C 1
ATOM 723 O O . ASP A 1 99 ? 18.060 0.420 -24.825 1.00 42.88 99 ASP A O 1
ATOM 727 N N . VAL A 1 100 ? 17.905 -0.602 -22.840 1.00 47.25 100 VAL A N 1
ATOM 728 C CA . VAL A 1 100 ? 17.754 0.608 -22.009 1.00 47.25 100 VAL A CA 1
ATOM 729 C C . VAL A 1 100 ? 18.912 1.597 -22.217 1.00 47.25 100 VAL A C 1
ATOM 731 O O . VAL A 1 100 ? 18.712 2.804 -22.099 1.00 47.25 100 VAL A O 1
ATOM 734 N N . ALA A 1 101 ? 20.102 1.118 -22.594 1.00 50.19 101 ALA A N 1
ATOM 735 C CA . ALA A 1 101 ? 21.240 1.981 -22.921 1.00 50.19 101 ALA A CA 1
ATOM 736 C C . ALA A 1 101 ? 21.138 2.660 -24.306 1.00 50.19 101 ALA A C 1
ATOM 738 O O . ALA A 1 101 ? 21.741 3.712 -24.517 1.00 50.19 101 ALA A O 1
ATOM 739 N N . GLU A 1 102 ? 20.370 2.101 -25.248 1.00 45.12 102 GLU A N 1
ATOM 740 C CA . GLU A 1 102 ? 20.290 2.569 -26.643 1.00 45.12 102 GLU A CA 1
ATOM 741 C C . GLU A 1 102 ? 19.091 3.483 -26.938 1.00 45.12 102 GLU A C 1
ATOM 743 O O . GLU A 1 102 ? 19.036 4.087 -28.018 1.00 45.12 102 GLU A O 1
ATOM 748 N N . PHE A 1 103 ? 18.171 3.666 -25.980 1.00 50.03 103 PHE A N 1
ATOM 749 C CA . PHE A 1 103 ? 16.969 4.502 -26.133 1.00 50.03 103 PHE A CA 1
ATOM 750 C C . PHE A 1 103 ? 17.286 5.952 -26.546 1.00 50.03 103 PHE A C 1
ATOM 752 O O . PHE A 1 103 ? 16.474 6.619 -27.181 1.00 50.03 103 PHE A O 1
ATOM 759 N N . ALA A 1 104 ? 18.490 6.444 -26.240 1.00 49.19 104 ALA A N 1
ATOM 760 C CA . ALA A 1 104 ? 18.928 7.790 -26.604 1.00 49.19 104 ALA A CA 1
ATOM 761 C C . ALA A 1 104 ? 19.207 7.982 -28.111 1.00 49.19 104 ALA A C 1
ATOM 763 O O . ALA A 1 104 ? 19.350 9.119 -28.563 1.00 49.19 104 ALA A O 1
ATOM 764 N N . THR A 1 105 ? 19.297 6.904 -28.899 1.00 47.28 105 THR A N 1
ATOM 765 C CA . THR A 1 105 ? 19.855 6.959 -30.265 1.00 47.28 105 THR A CA 1
ATOM 766 C C . THR A 1 105 ? 18.840 6.766 -31.390 1.00 47.28 105 THR A C 1
ATOM 768 O O . THR A 1 105 ? 19.160 7.082 -32.535 1.00 47.28 105 THR A O 1
ATOM 771 N N . HIS A 1 106 ? 17.616 6.307 -31.108 1.00 46.72 106 HIS A N 1
ATOM 772 C CA . HIS A 1 106 ? 16.558 6.167 -32.117 1.00 46.72 106 HIS A CA 1
ATOM 773 C C . HIS A 1 106 ? 15.395 7.121 -31.821 1.00 46.72 106 HIS A C 1
ATOM 775 O O . HIS A 1 106 ? 14.756 7.055 -30.775 1.00 46.72 106 HIS A O 1
ATOM 781 N N . ARG A 1 107 ? 15.148 8.046 -32.762 1.00 50.22 107 ARG A N 1
ATOM 782 C CA . ARG A 1 107 ? 14.148 9.127 -32.690 1.00 50.22 107 ARG A CA 1
ATOM 783 C C . ARG A 1 107 ? 12.714 8.604 -32.845 1.00 50.22 107 ARG A C 1
ATOM 785 O O . ARG A 1 107 ? 12.022 8.965 -33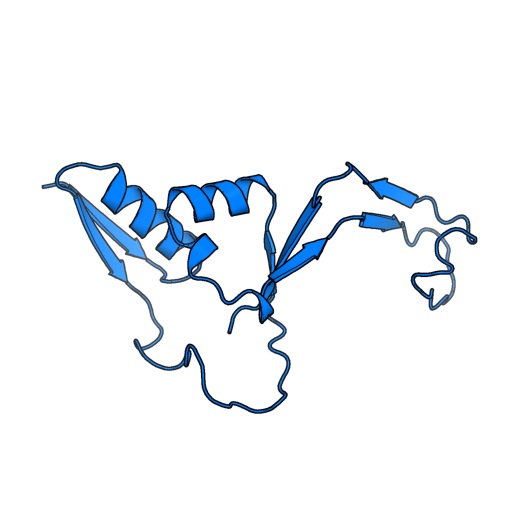.794 1.00 50.22 107 ARG A O 1
ATOM 792 N N . LEU A 1 108 ? 12.243 7.802 -31.900 1.00 54.22 108 LEU A N 1
ATOM 793 C CA . LEU A 1 108 ? 10.809 7.792 -31.634 1.00 54.22 108 LEU A CA 1
ATOM 794 C C . LEU A 1 108 ? 10.458 9.115 -30.940 1.00 54.22 108 LEU A C 1
ATOM 796 O O . LEU A 1 108 ? 11.256 9.602 -30.135 1.00 54.22 108 LEU A O 1
ATOM 800 N N . PRO A 1 109 ? 9.310 9.744 -31.238 1.00 55.53 109 PRO A N 1
ATOM 801 C CA . PRO A 1 109 ? 8.839 10.858 -30.430 1.00 55.53 109 PRO A CA 1
ATOM 802 C C . PRO A 1 109 ? 8.637 10.355 -28.995 1.00 55.53 109 PRO A C 1
ATOM 804 O O . PRO A 1 109 ? 7.721 9.576 -28.726 1.00 55.53 109 PRO A O 1
ATOM 807 N N . SER A 1 110 ? 9.532 10.769 -28.096 1.00 61.38 110 SER A N 1
ATOM 808 C CA . SER A 1 110 ? 9.562 10.340 -26.702 1.00 61.38 110 SER A CA 1
ATOM 809 C C . SER A 1 110 ? 9.373 11.512 -25.743 1.00 61.38 110 SER A C 1
ATOM 811 O O . SER A 1 110 ? 9.838 12.630 -25.981 1.00 61.38 110 SER A O 1
ATOM 813 N N . ILE A 1 111 ? 8.689 11.253 -24.628 1.00 64.81 111 ILE A N 1
ATOM 814 C CA . ILE A 1 111 ? 8.633 12.170 -23.488 1.00 64.81 111 ILE A CA 1
ATOM 815 C C . ILE A 1 111 ? 9.502 11.585 -22.378 1.00 64.81 111 ILE A C 1
ATOM 817 O O . ILE A 1 111 ? 9.239 10.481 -21.899 1.00 64.81 111 ILE A O 1
ATOM 821 N N . HIS A 1 112 ? 10.525 12.340 -21.977 1.00 66.62 112 HIS A N 1
ATOM 822 C CA . HIS A 1 112 ? 11.429 11.986 -20.888 1.00 66.62 112 HIS A CA 1
ATOM 823 C C . HIS A 1 112 ? 11.039 12.737 -19.617 1.00 66.62 112 HIS A C 1
ATOM 825 O O . HIS A 1 112 ? 10.959 13.968 -19.606 1.00 66.62 112 HIS A O 1
ATOM 831 N N . PHE A 1 113 ? 10.834 11.994 -18.536 1.00 69.56 113 PHE A N 1
ATOM 832 C CA . PHE A 1 113 ? 10.625 12.542 -17.204 1.00 69.56 113 PHE A CA 1
ATOM 833 C C . PHE A 1 113 ? 11.840 12.209 -16.337 1.00 69.56 113 PHE A C 1
ATOM 835 O O . PHE A 1 113 ? 12.183 11.040 -16.186 1.00 69.56 113 PHE A O 1
ATOM 842 N N . SER A 1 114 ? 12.464 13.232 -15.752 1.00 75.00 114 SER A N 1
ATOM 843 C CA . SER A 1 114 ? 13.480 13.110 -14.702 1.00 75.00 114 SER A CA 1
ATOM 844 C C . SER A 1 114 ? 13.352 14.307 -13.753 1.00 75.00 114 SER A C 1
ATOM 846 O O . SER A 1 114 ? 13.028 15.420 -14.179 1.00 75.00 114 SER A O 1
ATOM 848 N N . ARG A 1 115 ? 13.496 14.086 -12.439 1.00 62.28 115 ARG A N 1
ATOM 849 C CA . ARG A 1 115 ? 13.295 15.145 -11.423 1.00 62.28 115 ARG A CA 1
ATOM 850 C C . ARG A 1 115 ? 14.340 15.194 -10.304 1.00 62.28 115 ARG A C 1
ATOM 852 O O . ARG A 1 115 ? 14.174 15.979 -9.375 1.00 62.28 115 ARG A O 1
ATOM 859 N N . GLY A 1 116 ? 15.402 14.388 -10.365 1.00 68.81 116 GLY A N 1
ATOM 860 C CA . GLY A 1 116 ? 16.382 14.282 -9.269 1.00 68.81 116 GLY A CA 1
ATOM 861 C C . GLY A 1 116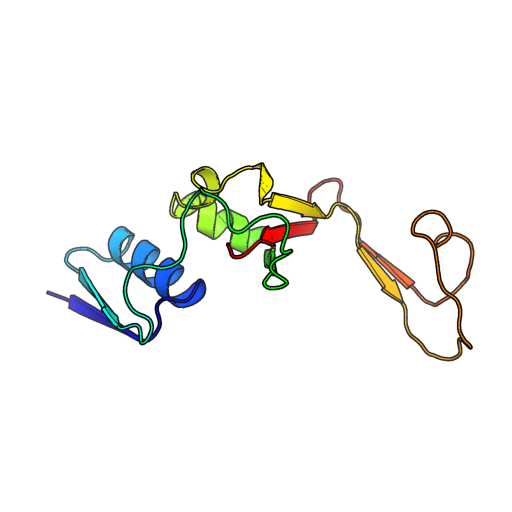 ? 15.806 13.680 -7.975 1.00 68.81 116 GLY A C 1
ATOM 862 O O . GLY A 1 116 ? 16.420 13.794 -6.919 1.00 68.81 116 GLY A O 1
ATOM 863 N N . MET A 1 117 ? 14.617 13.080 -8.060 1.00 71.94 117 MET A N 1
ATOM 864 C CA . MET A 1 117 ? 13.947 12.280 -7.038 1.00 71.94 117 MET A CA 1
ATOM 865 C C . MET A 1 117 ? 13.126 11.193 -7.736 1.00 71.94 117 MET A C 1
ATOM 867 O O . MET A 1 117 ? 12.687 11.405 -8.873 1.00 71.94 117 MET A O 1
ATOM 871 N N . ALA A 1 118 ? 12.852 10.105 -7.015 1.00 71.81 118 ALA A N 1
ATOM 872 C CA . ALA A 1 118 ? 12.042 8.994 -7.492 1.00 71.81 118 ALA A CA 1
ATOM 873 C C . ALA A 1 118 ? 10.699 9.474 -8.070 1.00 71.81 118 ALA A C 1
ATOM 875 O O . ALA A 1 118 ? 9.891 10.110 -7.386 1.00 71.81 118 ALA A O 1
ATOM 876 N N . LEU A 1 119 ? 10.442 9.138 -9.332 1.00 78.56 119 LEU A N 1
ATOM 877 C CA . LEU A 1 119 ? 9.178 9.392 -10.024 1.00 78.56 119 LEU A CA 1
ATOM 878 C C . LEU A 1 119 ? 8.074 8.449 -9.543 1.00 78.56 119 LEU A C 1
ATOM 880 O O . LEU A 1 119 ? 6.899 8.814 -9.552 1.00 78.56 119 LEU A O 1
ATOM 884 N N . ALA A 1 120 ? 8.454 7.238 -9.140 1.00 86.75 120 ALA A N 1
ATOM 885 C CA . ALA A 1 120 ? 7.588 6.233 -8.547 1.00 86.75 120 ALA A CA 1
ATOM 886 C C . ALA A 1 120 ? 8.421 5.211 -7.762 1.00 86.75 120 ALA A C 1
ATOM 888 O O . ALA A 1 120 ? 9.640 5.139 -7.904 1.00 86.75 120 ALA A O 1
ATOM 889 N N . HIS A 1 121 ? 7.741 4.379 -6.979 1.00 88.12 121 HIS A N 1
ATOM 890 C CA . HIS A 1 121 ? 8.318 3.177 -6.392 1.00 88.12 121 HIS A CA 1
ATOM 891 C C . HIS A 1 121 ? 7.545 1.955 -6.872 1.00 88.12 121 HIS A C 1
ATOM 893 O O . HIS A 1 121 ? 6.332 1.874 -6.671 1.00 88.12 121 HIS A O 1
ATOM 899 N N . ILE A 1 122 ? 8.240 0.999 -7.484 1.00 87.12 122 ILE A N 1
ATOM 900 C CA . ILE A 1 122 ? 7.679 -0.316 -7.775 1.00 87.12 122 ILE A CA 1
ATOM 901 C C . ILE A 1 122 ? 7.701 -1.133 -6.487 1.00 87.12 122 ILE A C 1
ATOM 903 O O . ILE A 1 122 ? 8.764 -1.336 -5.899 1.00 87.12 122 ILE A O 1
ATOM 907 N N . VAL A 1 123 ? 6.526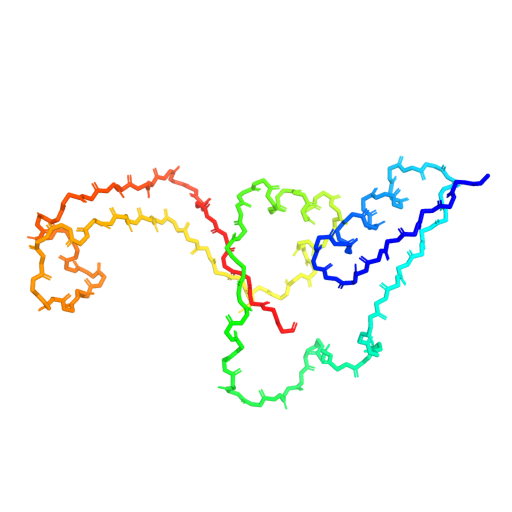 -1.586 -6.052 1.00 82.25 123 VAL A N 1
ATOM 908 C CA . VAL A 1 123 ? 6.364 -2.419 -4.857 1.00 82.25 123 VAL A CA 1
ATOM 909 C C . VAL A 1 123 ? 5.754 -3.759 -5.230 1.00 82.25 123 VAL A C 1
ATOM 911 O O . VAL A 1 123 ? 4.642 -3.818 -5.759 1.00 82.25 123 VAL A O 1
ATOM 914 N N . GLU A 1 124 ? 6.463 -4.840 -4.920 1.00 80.81 124 GLU A N 1
ATOM 915 C CA . GLU A 1 124 ? 5.968 -6.201 -5.140 1.00 80.81 124 GLU A CA 1
ATOM 916 C C . GLU A 1 124 ? 4.858 -6.570 -4.150 1.00 80.81 124 GLU A C 1
ATOM 918 O O . GLU A 1 124 ? 4.969 -6.289 -2.956 1.00 80.81 124 GLU A O 1
ATOM 923 N N . HIS A 1 125 ? 3.808 -7.253 -4.611 1.00 71.56 125 HIS A N 1
ATOM 924 C CA . HIS A 1 125 ? 2.644 -7.685 -3.829 1.00 71.56 125 HIS A CA 1
ATOM 925 C C . HIS A 1 125 ? 2.778 -9.148 -3.362 1.00 71.56 125 HIS A C 1
ATOM 927 O O . HIS A 1 125 ? 1.948 -9.995 -3.679 1.00 71.56 125 HIS A O 1
ATOM 933 N N . ARG A 1 126 ? 3.828 -9.448 -2.594 1.00 67.31 126 ARG A N 1
ATOM 934 C CA . ARG A 1 126 ? 3.997 -10.746 -1.917 1.00 67.31 126 ARG A CA 1
ATOM 935 C C . ARG A 1 126 ? 3.368 -10.767 -0.527 1.00 67.31 126 ARG A C 1
ATOM 937 O O . ARG A 1 126 ? 3.441 -9.721 0.168 1.00 67.31 126 ARG A O 1
#

Radius of gyration: 19.75 Å; chains: 1; bounding box: 41×35×56 Å

pLDDT: mean 76.86, std 18.79, range [41.56, 97.06]